Protein AF-A0A5D2GBZ9-F1 (afdb_monomer_lite)

Foldseek 3Di:
DVVVVVVVVVVVVVCVVVVVVVVVVVVVVVVVVVPPPPDDPDPDPQQDPDDPCVLCVCVVVVVPDPPCPVPPVVVVVVVVVVVVVSVVSVVVSVVVNVVSVVVCVVVVVVVVVVVVVVVVVVVVVVVVVVVVVVVVVVVVVVVVVVVVVVVVVVVVVVVVPDPDD

InterPro domains:
  IPR010471 Protein of unknown function DUF1068 [PF06364] (2-163)

Structure (mmCIF, N/CA/C/O backbone):
data_AF-A0A5D2GBZ9-F1
#
_entry.id   AF-A0A5D2GBZ9-F1
#
loop_
_atom_site.group_PDB
_atom_site.id
_atom_site.type_symbol
_atom_site.label_atom_id
_atom_site.label_alt_id
_atom_site.label_comp_id
_atom_site.label_asym_id
_atom_site.label_entity_id
_atom_site.label_seq_id
_atom_site.pdbx_PDB_ins_code
_atom_site.Cartn_x
_atom_site.Cartn_y
_atom_site.Cartn_z
_atom_site.occupancy
_atom_site.B_iso_or_equiv
_atom_site.auth_seq_id
_atom_site.auth_comp_id
_atom_site.auth_asym_id
_atom_site.auth_atom_id
_atom_site.pdbx_PDB_model_num
ATOM 1 N N . MET A 1 1 ? -11.913 -50.329 36.953 1.00 57.75 1 MET A N 1
ATOM 2 C CA . MET A 1 1 ? -12.776 -50.054 35.784 1.00 57.75 1 MET A CA 1
ATOM 3 C C . MET A 1 1 ? -13.116 -48.565 35.674 1.00 57.75 1 MET A C 1
ATOM 5 O O . MET A 1 1 ? -12.646 -47.945 34.736 1.00 57.75 1 MET A O 1
ATOM 9 N N . PHE A 1 2 ? -13.771 -47.942 36.664 1.00 56.19 2 PHE A N 1
ATOM 10 C CA . PHE A 1 2 ? -14.119 -46.504 36.628 1.00 56.19 2 PHE A CA 1
ATOM 11 C C . PHE A 1 2 ? -12.942 -45.536 36.406 1.00 56.19 2 PHE A C 1
ATOM 13 O O . PHE A 1 2 ? -13.054 -44.627 35.596 1.00 56.19 2 PHE A O 1
ATOM 20 N N . LYS A 1 3 ? -11.785 -45.750 37.052 1.00 60.53 3 LYS A N 1
ATOM 21 C CA . LYS A 1 3 ? -10.602 -44.881 36.869 1.00 60.53 3 LYS A CA 1
ATOM 22 C C . LYS A 1 3 ? -10.072 -44.837 35.426 1.00 60.53 3 LYS A C 1
ATOM 24 O O . LYS A 1 3 ? -9.540 -43.814 35.020 1.00 60.53 3 LYS A O 1
ATOM 29 N N . VAL A 1 4 ? -10.226 -45.929 34.675 1.00 65.88 4 VAL A N 1
ATOM 30 C CA . VAL A 1 4 ? -9.761 -46.031 33.281 1.00 65.88 4 VAL A CA 1
ATOM 31 C C . VAL A 1 4 ? -10.703 -45.234 32.378 1.00 65.88 4 VAL A C 1
ATOM 33 O O . VAL A 1 4 ? -10.260 -44.359 31.649 1.00 65.88 4 VAL A O 1
ATOM 36 N N . VAL A 1 5 ? -12.013 -45.404 32.576 1.00 70.94 5 VAL A N 1
ATOM 37 C CA . VAL A 1 5 ? -13.056 -44.684 31.827 1.00 70.94 5 VAL A CA 1
ATOM 38 C C . VAL A 1 5 ? -12.964 -43.163 32.015 1.00 70.94 5 VAL A C 1
ATOM 40 O O . VAL A 1 5 ? -13.092 -42.417 31.049 1.00 70.94 5 VAL A O 1
ATOM 43 N N . PHE A 1 6 ? -12.687 -42.678 33.231 1.00 68.75 6 PHE A N 1
ATOM 44 C CA . PHE A 1 6 ? -12.492 -41.238 33.461 1.00 68.75 6 PHE A CA 1
ATOM 45 C C . PHE A 1 6 ? -11.228 -40.689 32.784 1.00 68.75 6 PHE A C 1
ATOM 47 O O . PHE A 1 6 ? -11.233 -39.549 32.322 1.00 68.75 6 PHE A O 1
ATOM 54 N N . SER A 1 7 ? -10.166 -41.495 32.696 1.00 69.44 7 SER A N 1
ATOM 55 C CA . SER A 1 7 ? -8.930 -41.120 32.002 1.00 69.44 7 SER A CA 1
ATOM 56 C C . SER A 1 7 ? -9.147 -41.004 30.491 1.00 69.44 7 SER A C 1
ATOM 58 O O . SER A 1 7 ? -8.668 -40.055 29.872 1.00 69.44 7 SER A O 1
ATOM 60 N N . ASP A 1 8 ? -9.912 -41.925 29.907 1.00 70.75 8 ASP A N 1
ATOM 61 C CA . ASP A 1 8 ? -10.199 -41.927 28.470 1.00 70.75 8 ASP A CA 1
ATOM 62 C C . ASP A 1 8 ? -11.067 -40.724 28.065 1.00 70.75 8 ASP A C 1
ATOM 64 O O . ASP A 1 8 ? -10.790 -40.049 27.072 1.00 70.75 8 ASP A O 1
ATOM 68 N N . ILE A 1 9 ? -12.069 -40.373 28.881 1.00 73.00 9 ILE A N 1
ATOM 69 C CA . ILE A 1 9 ? -12.928 -39.200 28.639 1.00 73.00 9 ILE A CA 1
ATOM 70 C C . ILE A 1 9 ? -12.131 -37.889 28.769 1.00 73.00 9 ILE A C 1
ATOM 72 O O . ILE A 1 9 ? -12.328 -36.957 27.981 1.00 73.00 9 ILE A O 1
ATOM 76 N N . ALA A 1 10 ? -11.201 -37.808 29.725 1.00 73.88 10 ALA A N 1
ATOM 77 C CA . ALA A 1 10 ? -10.328 -36.646 29.896 1.00 73.88 10 ALA A CA 1
ATOM 78 C C . ALA A 1 10 ? -9.389 -36.446 28.692 1.00 73.88 10 ALA A C 1
ATOM 80 O O . ALA A 1 10 ? -9.180 -35.318 28.244 1.00 73.88 10 ALA A O 1
ATOM 81 N N . LEU A 1 11 ? -8.871 -37.535 28.118 1.00 71.88 11 LEU A N 1
ATOM 82 C CA . LEU A 1 11 ? -7.989 -37.476 26.954 1.00 71.88 11 LEU A CA 1
ATOM 83 C C . LEU A 1 11 ? -8.738 -37.024 25.689 1.00 71.88 11 LEU A C 1
ATOM 85 O O . LEU A 1 11 ? -8.255 -36.167 24.947 1.00 71.88 11 LEU A O 1
ATOM 89 N N . VAL A 1 12 ? -9.945 -37.552 25.464 1.00 76.31 12 VAL A N 1
ATOM 90 C CA . VAL A 1 12 ? -10.773 -37.199 24.299 1.00 76.31 12 VAL A CA 1
ATOM 91 C C . VAL A 1 12 ? -11.275 -35.753 24.377 1.00 76.31 12 VAL A C 1
ATOM 93 O O . VAL A 1 12 ? -11.252 -35.038 23.374 1.00 76.31 12 VAL A O 1
ATOM 96 N N . SER A 1 13 ? -11.672 -35.279 25.561 1.00 70.25 13 SER A N 1
ATOM 97 C CA . SER A 1 13 ? -12.112 -33.887 25.745 1.00 70.25 13 SER A CA 1
ATOM 98 C C . SER A 1 13 ? -10.967 -32.882 25.585 1.00 70.25 13 SER A C 1
ATOM 100 O O . SER A 1 13 ? -11.151 -31.850 24.937 1.00 70.25 13 SER A O 1
ATOM 102 N N . ALA A 1 14 ? -9.763 -33.202 26.069 1.00 71.19 14 ALA A N 1
ATOM 103 C CA . ALA A 1 14 ? -8.581 -32.368 25.858 1.00 71.19 14 ALA A CA 1
ATOM 104 C C . ALA A 1 14 ? -8.232 -32.220 24.364 1.00 71.19 14 ALA A C 1
ATOM 106 O O . ALA A 1 14 ? -7.916 -31.121 23.904 1.00 71.19 14 ALA A O 1
ATOM 107 N N . LEU A 1 15 ? -8.354 -33.298 23.582 1.00 66.38 15 LEU A N 1
ATOM 108 C CA . LEU A 1 15 ? -8.139 -33.263 22.133 1.00 66.38 15 LEU A CA 1
ATOM 109 C C . LEU A 1 15 ? -9.258 -32.514 21.388 1.00 66.38 15 LEU A C 1
ATOM 111 O O . LEU A 1 15 ? -8.970 -31.786 20.439 1.00 66.38 15 LEU A O 1
ATOM 115 N N . GLY A 1 16 ? -10.511 -32.622 21.840 1.00 71.81 16 GLY A N 1
ATOM 116 C CA . GLY A 1 16 ? -11.652 -31.907 21.255 1.00 71.81 16 GLY A CA 1
ATOM 117 C C . GLY A 1 16 ? -11.623 -30.390 21.478 1.00 71.81 16 GLY A C 1
ATOM 118 O O . GLY A 1 16 ? -12.001 -29.635 20.584 1.00 71.81 16 GLY A O 1
ATOM 119 N N . VAL A 1 17 ? -11.132 -29.929 22.634 1.00 73.81 17 VAL A N 1
ATOM 120 C CA . VAL A 1 17 ? -11.063 -28.494 22.976 1.00 73.81 17 VAL A CA 1
ATOM 121 C C . VAL A 1 17 ? -9.800 -27.833 22.414 1.00 73.81 17 VAL A C 1
ATOM 123 O O . VAL A 1 17 ? -9.864 -26.722 21.886 1.00 73.81 17 VAL A O 1
ATOM 126 N N . CYS A 1 18 ? -8.649 -28.514 22.460 1.00 65.88 18 CYS A N 1
ATOM 127 C CA . CYS A 1 18 ? -7.393 -27.966 21.937 1.00 65.88 18 CYS A CA 1
ATOM 128 C C . CYS A 1 18 ? -7.233 -28.150 20.421 1.00 65.88 18 CYS A C 1
ATOM 130 O O . CYS A 1 18 ? -6.515 -27.372 19.789 1.00 65.88 18 CYS A O 1
ATOM 132 N N . GLY A 1 19 ? -7.901 -29.139 19.820 1.00 69.44 19 GLY A N 1
ATOM 133 C CA . GLY A 1 19 ? -7.797 -29.463 18.395 1.00 69.44 19 GLY A CA 1
ATOM 134 C C . GLY A 1 19 ? -8.077 -28.275 17.466 1.00 69.44 19 GLY A C 1
ATOM 135 O O . GLY A 1 19 ? -7.212 -27.944 16.654 1.00 69.44 19 GLY A O 1
ATOM 136 N N . PRO A 1 20 ? -9.215 -27.566 17.595 1.00 70.81 20 PRO A N 1
ATOM 137 C CA . PRO A 1 20 ? -9.539 -26.432 16.728 1.00 70.81 20 PRO A CA 1
ATOM 138 C C . PRO A 1 20 ? -8.556 -25.258 16.857 1.00 70.81 20 PRO A C 1
ATOM 140 O O . PRO A 1 20 ? -8.186 -24.654 15.849 1.00 70.81 20 PRO A O 1
ATOM 143 N N . ALA A 1 21 ? -8.088 -24.957 18.074 1.00 67.56 21 ALA A N 1
ATOM 144 C CA . ALA A 1 21 ? -7.141 -23.871 18.335 1.00 67.56 21 ALA A CA 1
ATOM 145 C C . ALA A 1 21 ? -5.730 -24.189 17.807 1.00 67.56 21 ALA A C 1
ATOM 147 O O . ALA A 1 21 ? -5.071 -23.327 17.216 1.00 67.56 21 ALA A O 1
ATOM 148 N N . LEU A 1 22 ? -5.280 -25.436 17.974 1.00 66.75 22 LEU A N 1
ATOM 149 C CA . LEU A 1 22 ? -4.002 -25.913 17.447 1.00 66.75 22 LEU A CA 1
ATOM 150 C C . LEU A 1 22 ? -4.033 -2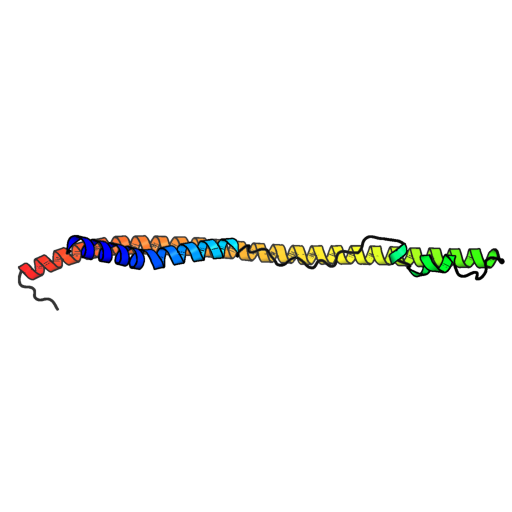6.033 15.921 1.00 66.75 22 LEU A C 1
ATOM 152 O O . LEU A 1 22 ? -3.084 -25.604 15.270 1.00 66.75 22 LEU A O 1
ATOM 156 N N . TYR A 1 23 ? -5.137 -26.516 15.342 1.00 73.06 23 TYR A N 1
ATOM 157 C CA . TYR A 1 23 ? -5.345 -26.568 13.893 1.00 73.06 23 TYR A CA 1
ATOM 158 C C . TYR A 1 23 ? -5.321 -25.169 13.271 1.00 73.06 23 TYR A C 1
ATOM 160 O O . TYR A 1 23 ? -4.647 -24.954 12.264 1.00 73.06 23 TYR A O 1
ATOM 168 N N . TRP A 1 24 ? -5.986 -24.187 13.890 1.00 66.56 24 TRP A N 1
ATOM 169 C CA . TRP A 1 24 ? -5.939 -22.802 13.420 1.00 66.56 24 TRP A CA 1
ATOM 170 C C . TRP A 1 24 ? -4.538 -22.199 13.513 1.00 66.56 24 TRP A C 1
ATOM 172 O O . TRP A 1 24 ? -4.106 -21.544 12.565 1.00 66.56 24 TRP A O 1
ATOM 182 N N . ARG A 1 25 ? -3.802 -22.446 14.606 1.00 66.50 25 ARG A N 1
ATOM 183 C CA . ARG A 1 25 ? -2.404 -22.006 14.734 1.00 66.50 25 ARG A CA 1
ATOM 184 C C . ARG A 1 25 ? -1.507 -22.641 13.674 1.00 66.50 25 ARG A C 1
ATOM 186 O O . ARG A 1 25 ? -0.815 -21.906 12.981 1.00 66.50 25 ARG A O 1
ATOM 193 N N . PHE A 1 26 ? -1.577 -23.957 13.480 1.00 67.69 26 PHE A N 1
ATOM 194 C CA . PHE A 1 26 ? -0.790 -24.657 12.460 1.00 67.69 26 PHE A CA 1
ATOM 195 C C . PHE A 1 26 ? -1.139 -24.210 11.038 1.00 67.69 26 PHE A C 1
ATOM 197 O O . PHE A 1 26 ? -0.245 -23.952 10.238 1.00 67.69 26 PHE A O 1
ATOM 204 N N . LYS A 1 27 ? -2.428 -24.030 10.728 1.00 68.31 27 LYS A N 1
ATOM 205 C CA . LYS A 1 27 ? -2.882 -23.507 9.433 1.00 68.31 27 LYS A CA 1
ATOM 206 C C . LYS A 1 27 ? -2.392 -22.079 9.190 1.00 68.31 27 LYS A C 1
ATOM 208 O O . LYS A 1 27 ? -2.097 -21.735 8.049 1.00 68.31 27 LYS A O 1
ATOM 213 N N . ARG A 1 28 ? -2.277 -21.253 10.237 1.00 57.66 28 ARG A N 1
ATOM 214 C CA . ARG A 1 28 ? -1.700 -19.905 10.140 1.00 57.66 28 ARG A CA 1
ATOM 215 C C . ARG A 1 28 ? -0.198 -19.970 9.876 1.00 57.66 28 ARG A C 1
ATOM 217 O O . ARG A 1 28 ? 0.255 -19.305 8.958 1.00 57.66 28 ARG A O 1
ATOM 224 N N . THR A 1 29 ? 0.547 -20.804 10.602 1.00 59.41 29 THR A N 1
ATOM 225 C CA . THR A 1 29 ? 1.999 -20.973 10.410 1.00 59.41 29 THR A CA 1
ATOM 226 C C . THR A 1 29 ? 2.340 -21.528 9.024 1.00 59.41 29 THR A C 1
ATOM 228 O O . THR A 1 29 ? 3.273 -21.046 8.392 1.00 59.41 29 THR A O 1
ATOM 231 N N . LEU A 1 30 ? 1.545 -22.471 8.504 1.00 58.84 30 LEU A N 1
ATOM 232 C CA . LEU A 1 30 ? 1.706 -22.997 7.143 1.00 58.84 30 LEU A CA 1
ATOM 233 C C . LEU A 1 30 ? 1.326 -21.964 6.071 1.00 58.84 30 LEU A C 1
ATOM 235 O O . LEU A 1 30 ? 2.046 -21.814 5.092 1.00 58.84 30 LEU A O 1
ATOM 239 N N . ARG A 1 31 ? 0.263 -21.172 6.280 1.00 51.03 31 ARG A N 1
ATOM 240 C CA . ARG A 1 31 ? -0.057 -20.043 5.386 1.00 51.03 31 ARG A CA 1
ATOM 241 C C . ARG A 1 31 ? 1.007 -18.946 5.410 1.00 51.03 31 ARG A C 1
ATOM 243 O O . ARG A 1 31 ? 1.196 -18.317 4.383 1.00 51.03 31 ARG A O 1
ATOM 250 N N . PHE A 1 32 ? 1.704 -18.738 6.529 1.00 46.88 32 PHE A N 1
ATOM 251 C CA . PHE A 1 32 ? 2.822 -17.790 6.629 1.00 46.88 32 PHE A CA 1
ATOM 252 C C . PHE A 1 32 ? 4.099 -18.276 5.927 1.00 46.88 32 PHE A C 1
ATOM 254 O O . PHE A 1 32 ? 4.896 -17.445 5.501 1.00 46.88 32 PHE A O 1
ATOM 261 N N . ALA A 1 33 ? 4.294 -19.593 5.784 1.00 51.47 33 ALA A N 1
ATOM 262 C CA . ALA A 1 33 ? 5.391 -20.147 4.991 1.00 51.47 33 ALA A CA 1
ATOM 263 C C . ALA A 1 33 ? 5.161 -19.962 3.477 1.00 51.47 33 ALA A C 1
ATOM 265 O O . ALA A 1 33 ? 6.120 -19.701 2.752 1.00 51.47 33 ALA A O 1
ATOM 266 N N . ASP A 1 34 ? 3.900 -20.018 3.027 1.00 47.22 34 ASP A N 1
ATOM 267 C CA . ASP A 1 34 ? 3.513 -19.809 1.621 1.00 47.22 34 ASP A CA 1
ATOM 268 C C . ASP A 1 34 ? 3.187 -18.350 1.266 1.00 47.22 34 ASP A C 1
ATOM 270 O O . ASP A 1 34 ? 3.300 -17.955 0.108 1.00 47.22 34 ASP A O 1
ATOM 274 N N . SER A 1 35 ? 2.835 -17.499 2.232 1.00 50.19 35 SER A N 1
ATOM 275 C CA . SER A 1 35 ? 2.620 -16.070 1.994 1.00 50.19 35 SER A CA 1
ATOM 276 C C . SER A 1 35 ? 3.931 -15.292 2.087 1.00 50.19 35 SER A C 1
ATOM 278 O O . SER A 1 35 ? 4.043 -14.304 2.818 1.00 50.19 35 SER A O 1
ATOM 280 N N . LYS A 1 36 ? 4.928 -15.684 1.291 1.00 48.88 36 LYS A N 1
ATOM 281 C CA . LYS A 1 36 ? 5.769 -14.644 0.711 1.00 48.88 36 LYS A CA 1
ATOM 282 C C . LYS A 1 36 ? 4.830 -13.865 -0.200 1.00 48.88 36 LYS A C 1
ATOM 284 O O . LYS A 1 36 ? 4.488 -14.342 -1.276 1.00 48.88 36 LYS A O 1
ATOM 289 N N . PHE A 1 37 ? 4.420 -12.665 0.208 1.00 52.75 37 PHE A N 1
ATOM 290 C CA . PHE A 1 37 ? 3.979 -11.621 -0.724 1.00 52.75 37 PHE A CA 1
ATOM 291 C C . PHE A 1 37 ? 5.173 -11.211 -1.609 1.00 52.75 37 PHE A C 1
ATOM 293 O O . PHE A 1 37 ? 5.557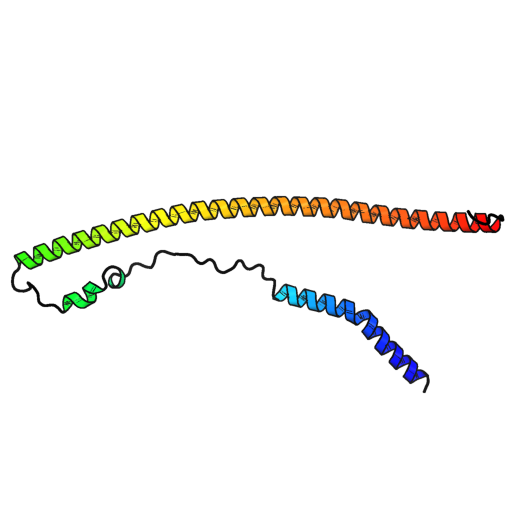 -10.049 -1.683 1.00 52.75 37 PHE A O 1
ATOM 300 N N . SER A 1 38 ? 5.841 -12.191 -2.218 1.00 57.38 38 SER A N 1
ATOM 301 C CA . SER A 1 38 ? 6.805 -11.963 -3.265 1.00 57.38 38 SER A CA 1
ATOM 302 C C . SER A 1 38 ? 5.981 -11.496 -4.440 1.00 57.38 38 SER A C 1
ATOM 304 O O . SER A 1 38 ? 5.114 -12.221 -4.931 1.00 57.38 38 SER A O 1
ATOM 306 N N . CYS A 1 39 ? 6.242 -10.265 -4.862 1.00 60.59 39 CYS A N 1
ATOM 307 C CA . CYS A 1 39 ? 5.805 -9.806 -6.162 1.00 60.59 39 CYS A CA 1
ATOM 308 C C . CYS A 1 39 ? 6.162 -10.888 -7.196 1.00 60.59 39 CYS A C 1
ATOM 310 O O . CYS A 1 39 ? 7.244 -11.485 -7.087 1.00 60.59 39 CYS A O 1
ATOM 312 N N . PRO A 1 40 ? 5.271 -11.175 -8.163 1.00 72.25 40 PRO A N 1
ATOM 313 C CA . PRO A 1 40 ? 5.620 -12.058 -9.265 1.00 72.25 40 PRO A CA 1
ATOM 314 C C . PRO A 1 40 ? 6.941 -11.581 -9.888 1.00 72.25 40 PRO A C 1
ATOM 316 O O . PRO A 1 40 ? 7.210 -10.373 -9.870 1.00 72.25 40 PRO A O 1
ATOM 319 N N . PRO A 1 41 ? 7.784 -12.502 -10.390 1.00 66.56 41 PRO A N 1
ATOM 320 C CA . PRO A 1 41 ? 9.037 -12.126 -11.025 1.00 66.56 41 PRO A CA 1
ATOM 321 C C . PRO A 1 41 ? 8.742 -11.077 -12.093 1.00 66.56 41 PRO A C 1
ATOM 323 O O . PRO A 1 41 ? 7.868 -11.269 -12.940 1.00 66.56 41 PRO A O 1
ATOM 326 N N . CYS A 1 42 ? 9.422 -9.938 -12.002 1.00 69.06 42 CYS A N 1
ATOM 327 C CA . CYS A 1 42 ? 9.301 -8.893 -12.996 1.00 69.06 42 CYS A CA 1
ATOM 328 C C . CYS A 1 42 ? 9.814 -9.448 -14.329 1.00 69.06 42 CYS A C 1
ATOM 330 O O . CYS A 1 42 ? 10.984 -9.803 -14.465 1.00 69.06 42 CYS A O 1
ATOM 332 N N . ILE A 1 43 ? 8.910 -9.562 -15.302 1.00 69.00 43 ILE A N 1
ATOM 333 C CA . ILE A 1 43 ? 9.276 -9.795 -16.695 1.00 69.00 43 ILE A CA 1
ATOM 334 C C . ILE A 1 43 ? 9.812 -8.454 -17.184 1.00 69.00 43 ILE A C 1
ATOM 336 O O . ILE A 1 43 ? 9.047 -7.548 -17.504 1.00 69.00 43 ILE A O 1
ATOM 340 N N . CYS A 1 44 ? 11.128 -8.296 -17.106 1.00 67.50 44 CYS A N 1
ATOM 341 C CA . CYS A 1 44 ? 11.815 -7.126 -17.623 1.00 67.50 44 CYS A CA 1
ATOM 342 C C . CYS A 1 44 ? 12.263 -7.435 -19.050 1.00 67.50 44 CYS A C 1
ATOM 344 O O . CYS A 1 44 ? 13.053 -8.360 -19.252 1.00 67.50 44 CYS A O 1
ATOM 346 N N . ASP A 1 45 ? 11.818 -6.634 -20.015 1.00 64.56 45 ASP A N 1
ATOM 347 C CA . ASP A 1 45 ? 12.377 -6.627 -21.367 1.00 64.56 45 ASP A CA 1
ATOM 348 C C . ASP A 1 45 ? 13.731 -5.906 -21.350 1.00 64.56 45 ASP A C 1
ATOM 350 O O . ASP A 1 45 ? 13.904 -4.813 -21.875 1.00 64.56 45 ASP A O 1
ATOM 354 N N . CYS A 1 46 ? 14.716 -6.501 -20.677 1.00 64.94 46 CYS A N 1
ATOM 35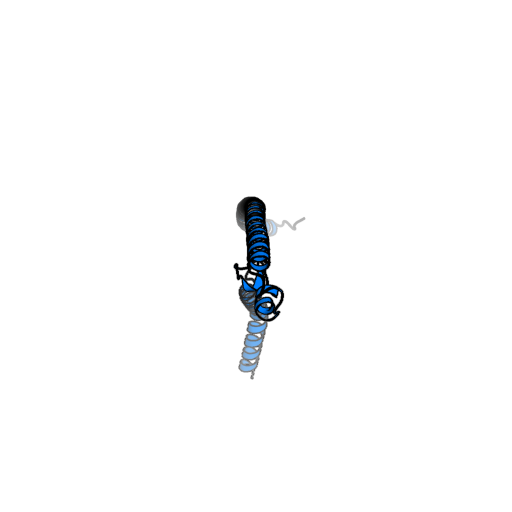5 C CA . CYS A 1 46 ? 16.056 -5.935 -20.639 1.00 64.94 46 CYS A CA 1
ATOM 356 C C . CYS A 1 46 ? 16.675 -5.969 -22.048 1.00 64.94 46 CYS A C 1
ATOM 358 O O . CYS A 1 46 ? 16.601 -7.010 -22.714 1.00 64.94 46 CYS A O 1
ATOM 360 N N . PRO A 1 47 ? 17.351 -4.891 -22.489 1.00 63.59 47 PRO A N 1
ATOM 361 C CA . PRO A 1 47 ? 18.066 -4.904 -23.758 1.00 63.59 47 PRO A CA 1
ATOM 362 C C . PRO A 1 47 ? 19.100 -6.039 -23.757 1.00 63.59 47 PRO A C 1
ATOM 364 O O . PRO A 1 47 ? 19.855 -6.223 -22.797 1.00 63.59 47 PRO A O 1
ATOM 367 N N . GLN A 1 48 ? 19.095 -6.852 -24.817 1.00 64.69 48 GLN A N 1
ATOM 368 C CA . GLN A 1 48 ? 20.000 -7.995 -24.940 1.00 64.69 48 GLN A CA 1
ATOM 369 C C . GLN A 1 48 ? 21.466 -7.540 -25.006 1.00 64.69 48 GLN A C 1
ATOM 371 O O . GLN A 1 48 ? 21.762 -6.530 -25.642 1.00 64.69 48 GLN A O 1
ATOM 376 N N . PRO A 1 49 ? 22.407 -8.293 -24.402 1.00 59.72 49 PRO A N 1
ATOM 377 C CA . PRO A 1 49 ? 23.823 -7.955 -24.462 1.00 59.72 49 PRO A CA 1
ATOM 378 C C . PRO A 1 49 ? 24.329 -7.975 -25.912 1.00 59.72 49 PRO A C 1
ATOM 380 O O . PRO A 1 49 ? 24.076 -8.924 -26.663 1.00 59.72 49 PRO A O 1
ATOM 383 N N . LEU A 1 50 ? 25.059 -6.919 -26.280 1.00 58.22 50 LEU A N 1
ATOM 384 C CA . LEU A 1 50 ? 25.595 -6.685 -27.619 1.00 58.22 50 LEU A CA 1
ATOM 385 C C . LEU A 1 50 ? 26.574 -7.801 -27.998 1.00 58.22 50 LEU A C 1
ATOM 387 O O . LEU A 1 50 ? 27.693 -7.873 -27.492 1.00 58.22 50 LEU A O 1
ATOM 391 N N . SER A 1 51 ? 26.154 -8.678 -28.904 1.00 58.69 51 SER A N 1
ATOM 392 C CA . SER A 1 51 ? 27.047 -9.633 -29.557 1.00 58.69 51 SER A CA 1
ATOM 393 C C . SER A 1 51 ? 26.949 -9.441 -31.062 1.00 58.69 51 SER A C 1
ATOM 395 O O . SER A 1 51 ? 25.860 -9.444 -31.632 1.00 58.69 51 SER A O 1
ATOM 397 N N . LEU A 1 52 ? 28.103 -9.284 -31.709 1.00 57.53 52 LEU A N 1
ATOM 398 C CA . LEU A 1 52 ? 28.229 -9.078 -33.158 1.00 57.53 52 LEU A CA 1
ATOM 399 C C . LEU A 1 52 ? 27.522 -10.194 -33.956 1.00 57.53 52 LEU A C 1
ATOM 401 O O . LEU A 1 52 ? 26.876 -9.940 -34.966 1.00 57.53 52 LEU A O 1
ATOM 405 N N . VAL A 1 53 ? 27.547 -11.416 -33.412 1.00 59.50 53 VAL A N 1
ATOM 406 C CA . VAL A 1 53 ? 26.856 -12.611 -33.931 1.00 59.50 53 VAL A CA 1
ATOM 407 C C . VAL A 1 53 ? 25.329 -12.454 -33.960 1.00 59.50 53 VAL A C 1
ATOM 409 O O . VAL A 1 53 ? 24.667 -13.074 -34.785 1.00 59.50 53 VAL A O 1
ATOM 412 N N . LYS A 1 54 ? 24.752 -11.633 -33.077 1.00 61.03 54 LYS A N 1
ATOM 413 C CA . LYS A 1 54 ? 23.302 -11.416 -32.975 1.00 61.03 54 LYS A CA 1
ATOM 414 C C . LYS A 1 54 ? 22.832 -10.180 -33.732 1.00 61.03 54 LYS A C 1
ATOM 416 O O . LYS A 1 54 ? 21.739 -10.199 -34.282 1.00 61.03 54 LYS A O 1
ATOM 421 N N . ILE A 1 55 ? 23.677 -9.150 -33.779 1.00 63.28 55 ILE A N 1
ATOM 422 C CA . ILE A 1 55 ? 23.454 -7.925 -34.559 1.00 63.28 55 ILE A CA 1
ATOM 423 C C . ILE A 1 55 ? 23.444 -8.261 -36.054 1.00 63.28 55 ILE A C 1
ATOM 425 O O . ILE A 1 55 ? 22.629 -7.746 -36.810 1.00 63.28 55 ILE A O 1
ATOM 429 N N . ALA A 1 56 ? 24.310 -9.183 -36.480 1.00 62.38 56 ALA A N 1
ATOM 430 C CA . ALA A 1 56 ? 24.384 -9.589 -37.872 1.00 62.38 56 ALA A CA 1
ATOM 431 C C . ALA A 1 56 ? 24.781 -11.076 -38.011 1.00 62.38 56 ALA A C 1
ATOM 433 O O . ALA A 1 56 ? 25.923 -11.393 -38.349 1.00 62.38 56 ALA A O 1
ATOM 434 N N . PRO A 1 57 ? 23.830 -12.015 -37.817 1.00 62.00 57 PRO A N 1
ATOM 435 C CA . PRO A 1 57 ? 24.066 -13.461 -37.952 1.00 62.00 57 PRO A CA 1
ATOM 436 C C . PRO A 1 57 ? 24.572 -13.868 -39.342 1.00 62.00 57 PRO A C 1
ATOM 438 O O . PRO A 1 57 ? 25.288 -14.855 -39.500 1.00 62.00 57 PRO A O 1
ATOM 441 N N . TRP A 1 58 ? 24.214 -13.085 -40.360 1.00 55.62 58 TRP A N 1
ATOM 442 C CA . TRP A 1 58 ? 24.652 -13.260 -41.741 1.00 55.62 58 TRP A CA 1
ATOM 443 C C . TRP A 1 58 ? 26.166 -13.062 -41.927 1.00 55.62 58 TRP A C 1
ATOM 445 O O . TRP A 1 58 ? 26.736 -13.679 -42.818 1.00 55.62 58 TRP A O 1
ATOM 455 N N . LEU A 1 59 ? 26.848 -12.307 -41.054 1.00 56.44 59 LEU A N 1
ATOM 456 C CA . LEU A 1 59 ? 28.303 -12.102 -41.129 1.00 56.44 59 LEU A CA 1
ATOM 457 C C . LEU A 1 59 ? 29.117 -13.334 -40.779 1.00 56.44 59 LEU A C 1
ATOM 459 O O . LEU A 1 59 ? 30.186 -13.541 -41.346 1.00 56.44 59 LEU A O 1
ATOM 463 N N . ALA A 1 60 ? 28.601 -14.167 -39.874 1.00 56.69 60 ALA A N 1
ATOM 464 C CA . ALA A 1 60 ? 29.229 -15.445 -39.570 1.00 56.69 60 ALA A CA 1
ATOM 465 C C . ALA A 1 60 ? 29.239 -16.372 -40.802 1.00 56.69 60 ALA A C 1
ATOM 467 O O . ALA A 1 60 ? 30.091 -17.248 -40.891 1.00 56.69 60 ALA A O 1
ATOM 468 N N . ASN A 1 61 ? 28.327 -16.142 -41.758 1.00 53.06 61 ASN A N 1
ATOM 469 C CA . ASN A 1 61 ? 28.152 -16.946 -42.968 1.00 53.06 61 ASN A CA 1
ATOM 470 C C . ASN A 1 61 ? 28.698 -16.274 -44.247 1.00 53.06 61 ASN A C 1
ATOM 472 O O . ASN A 1 61 ? 28.972 -16.965 -45.221 1.00 53.06 61 ASN A O 1
ATOM 476 N N . LEU A 1 62 ? 28.878 -14.946 -44.275 1.00 55.06 62 LEU A N 1
ATOM 477 C CA . LEU A 1 62 ? 29.349 -14.223 -45.469 1.00 55.06 62 LEU A CA 1
ATOM 478 C C . LEU A 1 62 ? 30.853 -14.381 -45.722 1.00 55.06 62 LEU A C 1
ATOM 480 O O . LEU A 1 62 ? 31.307 -14.225 -46.852 1.00 55.06 62 LEU A O 1
ATOM 484 N N . SER A 1 63 ? 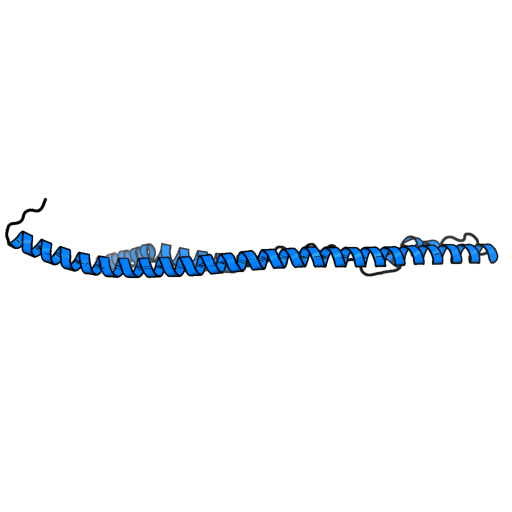31.618 -14.751 -44.688 1.00 54.88 63 SER A N 1
ATOM 485 C CA . SER A 1 63 ? 33.009 -15.200 -44.838 1.00 54.88 63 SER A CA 1
ATOM 486 C C . SER A 1 63 ? 33.153 -16.372 -45.827 1.00 54.88 63 SER A C 1
ATOM 488 O O . SER A 1 63 ? 34.263 -16.616 -46.296 1.00 54.88 63 SER A O 1
ATOM 490 N N . ASP A 1 64 ? 32.063 -17.092 -46.120 1.00 50.94 64 ASP A N 1
ATOM 491 C CA . ASP A 1 64 ? 32.040 -18.314 -46.930 1.00 50.94 64 ASP A CA 1
ATOM 492 C C . ASP A 1 64 ? 31.533 -18.105 -48.376 1.00 50.94 64 ASP A C 1
ATOM 494 O O . ASP A 1 64 ? 31.665 -18.999 -49.210 1.00 50.94 64 ASP A O 1
ATOM 498 N N . THR A 1 65 ? 30.976 -16.935 -48.727 1.00 57.53 65 THR A N 1
ATOM 499 C CA . THR A 1 65 ? 30.491 -16.666 -50.097 1.00 57.53 65 THR A CA 1
ATOM 500 C C . THR A 1 65 ? 31.450 -15.759 -50.871 1.00 57.53 65 THR A C 1
ATOM 502 O O . THR A 1 65 ? 31.516 -14.554 -50.640 1.00 57.53 65 THR A O 1
ATOM 505 N N . ASP A 1 66 ? 32.178 -16.361 -51.813 1.00 54.53 66 ASP A N 1
ATOM 506 C CA . ASP A 1 66 ? 33.252 -15.794 -52.645 1.00 54.53 66 ASP A CA 1
ATOM 507 C C . ASP A 1 66 ? 32.745 -14.842 -53.755 1.00 54.53 66 ASP A C 1
ATOM 509 O O . ASP A 1 66 ? 32.922 -15.086 -54.947 1.00 54.53 66 ASP A O 1
ATOM 513 N N . CYS A 1 67 ? 32.058 -13.755 -53.388 1.00 64.38 67 CYS A N 1
ATOM 514 C CA . CYS A 1 67 ? 31.613 -12.737 -54.344 1.00 64.38 67 CYS A CA 1
ATOM 515 C C . CYS A 1 67 ? 32.525 -11.500 -54.277 1.00 64.38 67 CYS A C 1
ATOM 517 O O . CYS A 1 67 ? 32.644 -10.870 -53.231 1.00 64.38 67 CYS A O 1
ATOM 519 N N . GLY A 1 68 ? 33.179 -11.143 -55.389 1.00 63.12 68 GLY A N 1
ATOM 520 C CA . GLY A 1 68 ? 33.917 -9.874 -55.528 1.00 63.12 68 GLY A CA 1
ATOM 521 C C . GLY A 1 68 ? 35.345 -9.836 -54.965 1.00 63.12 68 GLY A C 1
ATOM 522 O O . GLY A 1 68 ? 35.983 -8.792 -55.011 1.00 63.12 68 GLY A O 1
ATOM 523 N N . ARG A 1 69 ? 35.903 -10.958 -54.486 1.00 64.81 69 ARG A N 1
ATOM 524 C CA . ARG A 1 69 ? 37.254 -11.008 -53.884 1.00 64.81 69 ARG A CA 1
ATOM 525 C C . ARG A 1 69 ? 38.391 -10.589 -54.827 1.00 64.81 69 ARG A C 1
ATOM 527 O O . ARG A 1 69 ? 39.432 -10.133 -54.357 1.00 64.81 69 ARG A O 1
ATOM 534 N N . ASN A 1 70 ? 38.191 -10.761 -56.133 1.00 68.38 70 ASN A N 1
ATOM 535 C CA . ASN A 1 70 ? 39.198 -10.498 -57.163 1.00 68.38 70 ASN A CA 1
ATOM 536 C C . ASN A 1 70 ? 39.199 -9.045 -57.670 1.00 68.38 70 ASN A C 1
ATOM 538 O O . ASN A 1 70 ? 40.104 -8.685 -58.418 1.00 68.38 70 ASN A O 1
ATOM 542 N N . ASP A 1 71 ? 38.219 -8.227 -57.269 1.00 76.56 71 ASP A N 1
ATOM 543 C CA . ASP A 1 71 ? 38.126 -6.811 -57.628 1.00 76.56 71 ASP A CA 1
ATOM 544 C C . ASP A 1 71 ? 38.328 -5.948 -56.363 1.00 76.56 71 ASP A C 1
ATOM 546 O O . ASP A 1 71 ? 37.472 -5.941 -55.469 1.00 76.56 71 ASP A O 1
ATOM 550 N N . PRO A 1 72 ? 39.484 -5.273 -56.226 1.00 77.75 72 PRO A N 1
ATOM 551 C CA . PRO A 1 72 ? 39.814 -4.514 -55.025 1.00 77.75 72 PRO A CA 1
ATOM 552 C C . PRO A 1 72 ? 38.895 -3.304 -54.805 1.00 77.75 72 PRO A C 1
ATOM 554 O O . PRO A 1 72 ? 38.638 -2.967 -53.648 1.00 77.75 72 PRO A O 1
ATOM 557 N N . ASP A 1 73 ? 38.367 -2.699 -55.873 1.00 78.50 73 ASP A N 1
ATOM 558 C CA . ASP A 1 73 ? 37.515 -1.510 -55.786 1.00 78.50 73 ASP A CA 1
ATOM 559 C C . ASP A 1 73 ? 36.114 -1.899 -55.290 1.00 78.50 73 ASP A C 1
ATOM 561 O O . ASP A 1 73 ? 35.590 -1.306 -54.343 1.00 78.50 73 ASP A O 1
ATOM 565 N N . LEU A 1 74 ? 35.551 -2.988 -55.832 1.00 75.31 74 LEU A N 1
ATOM 566 C CA . LEU A 1 74 ? 34.260 -3.529 -55.392 1.00 75.31 74 LEU A CA 1
ATOM 567 C C . LEU A 1 74 ? 34.292 -3.976 -53.921 1.00 75.31 74 LEU A C 1
ATOM 569 O O . LEU A 1 74 ? 33.352 -3.728 -53.162 1.00 75.31 74 LEU A O 1
ATOM 573 N N . LYS A 1 75 ? 35.390 -4.609 -53.493 1.00 75.25 75 LYS A N 1
ATOM 574 C CA . LYS A 1 75 ? 35.582 -5.028 -52.099 1.00 75.25 75 LYS A CA 1
ATOM 575 C C . LYS A 1 75 ? 35.582 -3.831 -51.142 1.00 75.25 75 LYS A C 1
ATOM 577 O O . LYS A 1 75 ? 34.965 -3.903 -50.079 1.00 75.25 75 LYS A O 1
ATOM 582 N N . GLN A 1 76 ? 36.258 -2.745 -51.514 1.00 77.94 76 GLN A N 1
ATOM 583 C CA . GLN A 1 76 ? 36.350 -1.543 -50.688 1.00 77.94 76 GLN A CA 1
ATOM 584 C C . GLN A 1 76 ? 34.997 -0.824 -50.564 1.00 77.94 76 GLN A C 1
ATOM 586 O O . GLN A 1 76 ? 34.642 -0.363 -49.476 1.00 77.94 76 GLN A O 1
ATOM 591 N N . GLU A 1 77 ? 34.221 -0.744 -51.648 1.00 76.81 77 GLU A N 1
ATOM 592 C CA . GLU A 1 77 ? 32.880 -0.148 -51.615 1.00 76.81 77 GLU A CA 1
ATOM 593 C C . GLU A 1 77 ? 31.904 -0.959 -50.754 1.00 76.81 77 GLU A C 1
ATOM 595 O O . GLU A 1 77 ? 31.178 -0.377 -49.941 1.00 76.81 77 GLU A O 1
ATOM 600 N N . MET A 1 78 ? 31.934 -2.292 -50.860 1.00 74.38 78 MET A N 1
ATOM 601 C CA . MET A 1 78 ? 31.107 -3.172 -50.028 1.00 74.38 78 MET A CA 1
ATOM 602 C C . MET A 1 78 ? 31.461 -3.065 -48.541 1.00 74.38 78 MET A C 1
ATOM 604 O O . MET A 1 78 ? 30.563 -2.977 -47.705 1.00 74.38 78 MET A O 1
ATOM 608 N N . GLU A 1 79 ? 32.751 -3.024 -48.196 1.00 77.44 79 GLU A N 1
ATOM 609 C CA . GLU A 1 79 ? 33.203 -2.842 -46.810 1.00 77.44 79 GLU A CA 1
ATOM 610 C C . GLU A 1 79 ? 32.743 -1.492 -46.242 1.00 77.44 79 GLU A C 1
ATOM 612 O O . GLU A 1 79 ? 32.286 -1.415 -45.100 1.00 77.44 79 GLU A O 1
ATOM 617 N N . LYS A 1 80 ? 32.775 -0.430 -47.055 1.00 81.31 80 LYS A N 1
ATOM 618 C CA . LYS A 1 80 ? 32.302 0.898 -46.653 1.00 81.31 80 LYS A CA 1
ATOM 619 C C . LYS A 1 80 ? 30.795 0.925 -46.386 1.00 81.31 80 LYS A C 1
ATOM 621 O O . LYS A 1 80 ? 30.387 1.420 -45.338 1.00 81.31 80 LYS A O 1
ATOM 626 N N . GLN A 1 81 ? 29.979 0.402 -47.305 1.00 76.44 81 GLN A N 1
ATOM 627 C CA . GLN A 1 81 ? 28.520 0.316 -47.121 1.00 76.44 81 GLN A CA 1
ATOM 628 C C . GLN A 1 81 ? 28.154 -0.536 -45.902 1.00 76.44 81 GLN A C 1
ATOM 630 O O . GLN A 1 81 ? 27.206 -0.242 -45.179 1.00 76.44 81 GLN A O 1
ATOM 635 N N . PHE A 1 82 ? 28.937 -1.578 -45.650 1.00 77.50 82 PHE A N 1
ATOM 636 C CA . PHE A 1 82 ? 28.752 -2.457 -44.512 1.00 77.50 82 PHE A CA 1
ATOM 637 C C . PHE A 1 82 ? 29.054 -1.771 -43.168 1.00 77.50 82 PHE A C 1
ATOM 639 O O . PHE A 1 82 ? 28.263 -1.879 -42.229 1.00 77.50 82 PHE A O 1
ATOM 646 N N . ILE A 1 83 ? 30.168 -1.036 -43.077 1.00 84.00 83 ILE A N 1
ATOM 647 C CA . ILE A 1 83 ? 30.508 -0.247 -41.882 1.00 84.00 83 ILE A CA 1
ATOM 648 C C . ILE A 1 83 ? 29.435 0.817 -41.615 1.00 84.00 83 ILE A C 1
ATOM 650 O O . ILE A 1 83 ? 29.085 1.047 -40.456 1.00 84.00 83 ILE A O 1
ATOM 654 N N . ASP A 1 84 ? 28.892 1.435 -42.664 1.00 86.94 84 ASP A N 1
ATOM 655 C CA . ASP A 1 84 ? 27.815 2.422 -42.548 1.00 86.94 84 ASP A CA 1
ATOM 656 C C . ASP A 1 84 ? 26.544 1.797 -41.947 1.00 86.94 84 ASP A C 1
ATOM 658 O O . ASP A 1 84 ? 26.051 2.265 -40.921 1.00 86.94 84 ASP A O 1
ATOM 662 N N . LEU A 1 85 ? 26.103 0.647 -42.473 1.00 83.56 85 LEU A N 1
ATOM 663 C CA . LEU A 1 85 ? 24.935 -0.080 -41.961 1.00 83.56 85 LEU A CA 1
ATOM 664 C C . LEU A 1 85 ? 25.111 -0.537 -40.501 1.00 83.56 85 LEU A C 1
ATOM 666 O O . LEU A 1 85 ? 24.195 -0.402 -39.690 1.00 83.56 85 LEU A O 1
ATOM 670 N N . LEU A 1 86 ? 26.291 -1.053 -40.132 1.00 83.00 86 LEU A N 1
ATOM 671 C CA . LEU A 1 86 ? 26.589 -1.399 -38.735 1.00 83.00 86 LEU A CA 1
ATOM 672 C C . LEU A 1 86 ? 26.550 -0.173 -37.818 1.00 83.00 86 LEU A C 1
ATOM 674 O O . LEU A 1 86 ? 26.118 -0.268 -36.668 1.00 83.00 86 LEU A O 1
ATOM 678 N N . THR A 1 87 ? 27.020 0.970 -38.314 1.00 87.06 87 THR A N 1
ATOM 679 C CA . THR A 1 87 ? 27.008 2.227 -37.565 1.00 87.06 87 THR A CA 1
ATOM 680 C C . THR A 1 87 ? 25.576 2.710 -37.339 1.00 87.06 87 THR A C 1
ATOM 682 O O . THR A 1 87 ? 25.263 3.187 -36.249 1.00 87.06 87 THR A O 1
ATOM 685 N N . GLU A 1 88 ? 24.696 2.577 -38.332 1.00 87.94 88 GLU A N 1
ATOM 686 C CA . GLU A 1 88 ? 23.270 2.891 -38.198 1.00 87.94 88 GLU A CA 1
ATOM 687 C C . GLU A 1 88 ? 22.561 1.966 -37.204 1.00 87.94 88 GLU A C 1
ATOM 689 O O . GLU A 1 88 ? 21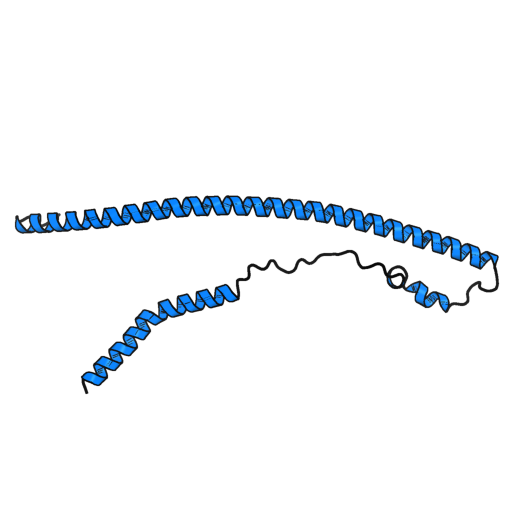.856 2.459 -36.324 1.00 87.94 88 GLU A O 1
ATOM 694 N N . GLU A 1 89 ? 22.800 0.654 -37.273 1.00 84.69 89 GLU A N 1
ATOM 695 C CA . GLU A 1 89 ? 22.212 -0.315 -36.338 1.00 84.69 89 GLU A CA 1
ATOM 696 C C . GLU A 1 89 ? 22.663 -0.047 -34.892 1.00 84.69 89 GLU A C 1
ATOM 698 O O . GLU A 1 89 ? 21.842 -0.032 -33.975 1.00 84.69 89 GLU A O 1
ATOM 703 N N . LEU A 1 90 ? 23.952 0.248 -34.670 1.00 85.00 90 LEU A N 1
ATOM 704 C CA . LEU A 1 90 ? 24.461 0.612 -33.342 1.00 85.00 90 LEU A CA 1
ATOM 705 C C . LEU A 1 90 ? 23.811 1.894 -32.803 1.00 85.00 90 LEU A C 1
ATOM 707 O O . LEU A 1 90 ? 23.414 1.930 -31.637 1.00 85.00 90 LEU A O 1
ATOM 711 N N . LYS A 1 91 ? 23.659 2.926 -33.643 1.00 90.25 91 LYS A N 1
ATOM 712 C CA . LYS A 1 91 ? 22.968 4.172 -33.265 1.00 90.25 91 LYS A CA 1
ATOM 713 C C . LYS A 1 91 ? 21.497 3.929 -32.937 1.00 90.25 91 LYS A C 1
ATOM 715 O O . LYS A 1 91 ? 20.976 4.514 -31.988 1.00 90.25 91 LYS A O 1
ATOM 720 N N . LEU A 1 92 ? 20.824 3.074 -33.706 1.00 89.62 92 LEU A N 1
ATOM 721 C CA . LEU A 1 92 ? 19.432 2.720 -33.457 1.00 89.62 92 LEU A CA 1
ATOM 722 C C . LEU A 1 92 ? 19.287 2.006 -32.109 1.00 89.62 92 LEU A C 1
ATOM 724 O O . LEU A 1 92 ? 18.406 2.352 -31.324 1.00 89.62 92 LEU A O 1
ATOM 728 N N . GLN A 1 93 ? 20.174 1.057 -31.807 1.00 83.62 93 GLN A N 1
ATOM 729 C CA . GLN A 1 93 ? 20.152 0.337 -30.535 1.00 83.62 93 GLN A CA 1
ATOM 730 C C . GLN A 1 93 ? 20.449 1.240 -29.336 1.00 83.62 93 GLN A C 1
ATOM 732 O O . GLN A 1 93 ? 19.807 1.082 -28.299 1.00 83.62 93 GLN A O 1
ATOM 737 N N . GLU A 1 94 ? 21.364 2.203 -29.468 1.00 88.00 94 GLU A N 1
ATOM 738 C CA . GLU A 1 94 ? 21.607 3.215 -28.434 1.00 88.00 94 GLU A CA 1
ATOM 739 C C . GLU A 1 94 ? 20.338 4.033 -28.148 1.00 88.00 94 GLU A C 1
ATOM 741 O O . GLU A 1 94 ? 19.932 4.159 -26.991 1.00 88.00 94 GLU A O 1
ATOM 746 N N . ALA A 1 95 ? 19.654 4.505 -29.196 1.00 89.62 95 ALA A N 1
ATOM 747 C CA . ALA A 1 95 ? 18.414 5.265 -29.057 1.00 89.62 95 ALA A CA 1
ATOM 748 C C . ALA A 1 95 ? 17.279 4.437 -28.424 1.00 89.62 95 ALA A C 1
ATOM 750 O O . ALA A 1 95 ? 16.565 4.934 -27.551 1.00 89.62 95 ALA A O 1
ATOM 751 N N . VAL A 1 96 ? 17.130 3.168 -28.821 1.00 90.19 96 VAL A N 1
ATOM 752 C CA . VAL A 1 96 ? 16.142 2.245 -28.233 1.00 90.19 96 VAL A CA 1
ATOM 753 C C . VAL A 1 96 ? 16.464 1.959 -26.767 1.00 90.19 96 VAL A C 1
ATOM 755 O O . VAL A 1 96 ? 15.566 1.972 -25.928 1.00 90.19 96 VAL A O 1
ATOM 758 N N . ALA A 1 97 ? 17.734 1.732 -26.426 1.00 86.69 97 ALA A N 1
ATOM 759 C CA . ALA A 1 97 ? 18.144 1.498 -25.045 1.00 86.69 97 ALA A CA 1
ATOM 760 C C . ALA A 1 97 ? 17.888 2.729 -24.160 1.00 86.69 97 ALA A C 1
ATOM 762 O O . ALA A 1 97 ? 17.428 2.584 -23.025 1.00 86.69 97 ALA A O 1
ATOM 763 N N . GLU A 1 98 ? 18.145 3.936 -24.673 1.00 90.00 98 GLU A N 1
ATOM 764 C CA . GLU A 1 98 ? 17.874 5.179 -23.953 1.00 90.00 98 GLU A CA 1
ATOM 765 C C . GLU A 1 98 ? 16.370 5.400 -23.736 1.00 90.00 98 GLU A C 1
ATOM 767 O O . GLU A 1 98 ? 15.945 5.720 -22.622 1.00 90.00 98 GLU A O 1
ATOM 772 N N . GLU A 1 99 ? 15.552 5.208 -24.773 1.00 90.50 99 GLU A N 1
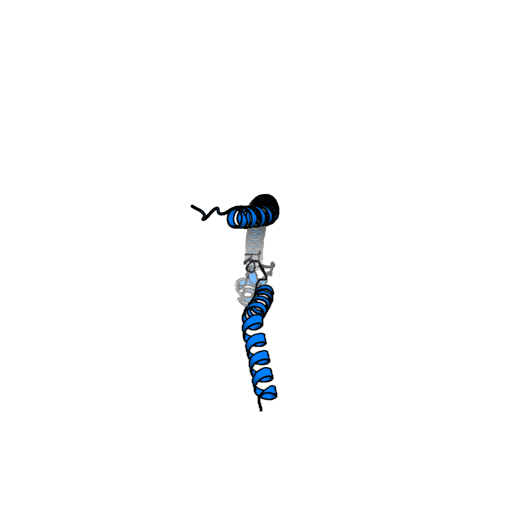ATOM 773 C CA . GLU A 1 99 ? 14.094 5.324 -24.685 1.00 90.50 99 GLU A CA 1
ATOM 774 C C . GLU A 1 99 ? 13.519 4.314 -23.689 1.00 90.50 99 GLU A C 1
ATOM 776 O O . GLU A 1 99 ? 12.794 4.707 -22.771 1.00 90.50 99 GLU A O 1
ATOM 781 N N . HIS A 1 100 ? 13.943 3.052 -23.776 1.00 88.81 100 HIS A N 1
ATOM 782 C CA . HIS A 1 100 ? 13.489 2.005 -22.872 1.00 88.81 100 HIS A CA 1
ATOM 783 C C . HIS A 1 100 ? 13.878 2.302 -21.416 1.00 88.81 100 HIS A C 1
ATOM 785 O O . HIS A 1 100 ? 13.064 2.152 -20.502 1.00 88.81 100 HIS A O 1
ATOM 791 N N . ALA A 1 101 ? 15.098 2.798 -21.180 1.00 89.06 101 ALA A N 1
ATOM 792 C CA . ALA A 1 101 ? 15.540 3.207 -19.849 1.00 89.06 101 ALA A CA 1
ATOM 793 C C . ALA A 1 101 ? 14.731 4.398 -19.306 1.00 89.06 101 ALA A C 1
ATOM 795 O O . ALA A 1 101 ? 14.375 4.420 -18.122 1.00 89.06 101 ALA A O 1
ATOM 796 N N . ARG A 1 102 ? 14.406 5.384 -20.153 1.00 93.00 102 ARG A N 1
ATOM 797 C CA . ARG A 1 102 ? 13.535 6.511 -19.782 1.00 93.00 102 ARG A CA 1
ATOM 798 C C . ARG A 1 102 ? 12.131 6.025 -19.434 1.00 93.00 102 ARG A C 1
ATOM 800 O O . ARG A 1 102 ? 11.624 6.394 -18.374 1.00 93.00 102 ARG A O 1
ATOM 807 N N . HIS A 1 103 ? 11.533 5.181 -20.273 1.00 92.25 103 HIS A N 1
ATOM 808 C CA . HIS A 1 103 ? 10.205 4.622 -20.041 1.00 92.25 103 HIS A CA 1
ATOM 809 C C . HIS A 1 103 ? 10.159 3.822 -18.732 1.00 92.25 103 HIS A C 1
ATOM 811 O O . HIS A 1 103 ? 9.332 4.104 -17.865 1.00 92.25 103 HIS A O 1
ATOM 817 N N . MET A 1 104 ? 11.126 2.923 -18.521 1.00 90.69 104 MET A N 1
ATOM 818 C CA . MET A 1 104 ? 11.260 2.144 -17.289 1.00 90.69 104 MET A CA 1
ATOM 819 C C . MET A 1 104 ? 11.361 3.039 -16.048 1.00 90.69 104 MET A C 1
ATOM 821 O O . MET A 1 104 ? 10.681 2.784 -15.055 1.00 90.69 104 MET A O 1
ATOM 825 N N . ASN A 1 105 ? 12.179 4.096 -16.086 1.00 93.50 105 ASN A N 1
ATOM 826 C CA . ASN A 1 105 ? 12.335 5.011 -14.953 1.00 93.50 105 ASN A CA 1
ATOM 827 C C . ASN A 1 105 ? 11.033 5.748 -14.609 1.00 93.50 105 ASN A C 1
ATOM 829 O O . ASN A 1 105 ? 10.725 5.921 -13.427 1.00 93.50 105 ASN A O 1
ATOM 833 N N . ILE A 1 106 ? 10.259 6.154 -15.620 1.00 94.56 106 ILE A N 1
ATOM 834 C CA . ILE A 1 106 ? 8.953 6.797 -15.425 1.00 94.56 106 ILE A CA 1
ATOM 835 C C . ILE A 1 106 ? 7.981 5.806 -14.780 1.00 94.56 106 ILE A C 1
ATOM 837 O O . ILE A 1 106 ? 7.464 6.078 -13.694 1.00 94.56 106 ILE A O 1
ATOM 841 N N . THR A 1 107 ? 7.793 4.630 -15.385 1.00 92.38 107 THR A N 1
ATOM 842 C CA . THR A 1 107 ? 6.873 3.601 -14.880 1.00 92.38 107 THR A CA 1
ATOM 843 C C . THR A 1 107 ? 7.252 3.144 -13.472 1.00 92.38 107 THR A C 1
ATOM 845 O O . THR A 1 107 ? 6.392 3.003 -12.601 1.00 92.38 107 THR A O 1
ATOM 848 N N . PHE A 1 108 ? 8.546 2.966 -13.202 1.00 93.31 108 PHE A N 1
ATOM 849 C CA . PHE A 1 108 ? 9.042 2.609 -11.876 1.00 93.31 108 PHE A CA 1
ATOM 850 C C . PHE A 1 108 ? 8.776 3.713 -10.845 1.00 93.31 108 PHE A C 1
ATOM 852 O O . PHE A 1 108 ? 8.337 3.431 -9.725 1.00 93.31 108 PHE A O 1
ATOM 859 N N . GLY A 1 109 ? 9.000 4.977 -11.214 1.00 95.88 109 GLY A N 1
ATOM 860 C CA . GLY A 1 109 ? 8.695 6.126 -10.366 1.00 95.88 109 GLY A CA 1
ATOM 861 C C . GLY A 1 109 ? 7.211 6.203 -10.002 1.00 95.88 109 GLY A C 1
ATOM 862 O O . GLY A 1 109 ? 6.865 6.406 -8.834 1.00 95.88 109 GLY A O 1
ATOM 863 N N . GLU A 1 110 ? 6.327 5.975 -10.973 1.00 96.69 110 GLU A N 1
ATOM 864 C CA . GLU A 1 110 ? 4.880 5.938 -10.758 1.00 96.69 110 GLU A CA 1
ATOM 865 C C . GLU A 1 110 ? 4.455 4.774 -9.863 1.00 96.69 110 GLU A C 1
ATOM 867 O O . GLU A 1 110 ? 3.720 4.987 -8.895 1.00 96.69 110 GLU A O 1
ATOM 872 N N . ALA A 1 111 ? 4.969 3.569 -10.119 1.00 95.19 111 ALA A N 1
ATOM 873 C CA . ALA A 1 111 ? 4.704 2.396 -9.292 1.00 95.19 111 ALA A CA 1
ATOM 874 C C . ALA A 1 111 ? 5.134 2.629 -7.835 1.00 95.19 111 ALA A C 1
ATOM 876 O O . ALA A 1 111 ? 4.370 2.361 -6.905 1.00 95.19 111 ALA A O 1
ATOM 877 N N . LYS A 1 112 ? 6.320 3.214 -7.618 1.00 96.69 112 LYS A N 1
ATOM 878 C CA . LYS A 1 112 ? 6.809 3.582 -6.283 1.00 96.69 112 LYS A CA 1
ATOM 879 C C . LYS A 1 112 ? 5.914 4.625 -5.614 1.00 96.69 112 LYS A C 1
ATOM 881 O O . LYS A 1 112 ? 5.620 4.502 -4.423 1.00 96.69 112 LYS A O 1
ATOM 886 N N . ARG A 1 113 ? 5.454 5.638 -6.357 1.00 97.81 113 ARG A N 1
ATOM 887 C CA . ARG A 1 113 ? 4.520 6.651 -5.843 1.00 97.81 113 ARG A CA 1
ATOM 888 C C . ARG A 1 113 ? 3.222 5.999 -5.375 1.00 97.81 113 ARG A C 1
ATOM 890 O O . ARG A 1 113 ? 2.809 6.242 -4.244 1.00 97.81 113 ARG A O 1
ATOM 897 N N . VAL A 1 114 ? 2.619 5.153 -6.205 1.00 97.25 114 VAL A N 1
ATOM 898 C CA . VAL A 1 114 ? 1.374 4.441 -5.883 1.00 97.25 114 VAL A CA 1
ATOM 899 C C . VAL A 1 114 ? 1.566 3.531 -4.667 1.00 97.25 114 VAL A C 1
ATOM 901 O O . VAL A 1 114 ? 0.781 3.604 -3.725 1.00 97.25 114 VAL A O 1
ATOM 904 N N . ALA A 1 115 ? 2.649 2.753 -4.618 1.00 96.44 115 ALA A N 1
ATOM 905 C CA . ALA A 1 115 ? 2.970 1.915 -3.462 1.00 96.44 115 ALA A CA 1
ATOM 906 C C . ALA A 1 115 ? 3.101 2.740 -2.168 1.00 96.44 115 ALA A C 1
ATOM 908 O O . ALA A 1 115 ? 2.543 2.375 -1.135 1.00 96.44 115 ALA A O 1
ATOM 909 N N . SER A 1 116 ? 3.770 3.897 -2.236 1.00 97.12 116 SER A N 1
ATOM 910 C CA . SER A 1 116 ? 3.923 4.798 -1.086 1.00 97.12 116 SER A CA 1
ATOM 911 C C . SER A 1 116 ? 2.593 5.396 -0.609 1.00 97.12 116 SER A C 1
ATOM 913 O O . SER A 1 116 ? 2.401 5.600 0.589 1.00 97.12 116 SER A O 1
ATOM 915 N N . GLN A 1 117 ? 1.657 5.658 -1.527 1.00 97.81 117 GLN A N 1
ATOM 916 C CA . GLN A 1 117 ? 0.317 6.134 -1.189 1.00 97.81 117 GLN A CA 1
ATOM 917 C C . GLN A 1 117 ? -0.478 5.042 -0.472 1.00 97.81 117 GLN A C 1
ATOM 919 O O . GLN A 1 117 ? -1.013 5.300 0.603 1.00 97.81 117 GLN A O 1
ATOM 924 N N . TYR A 1 118 ? -0.484 3.817 -1.005 1.00 98.00 118 TYR A N 1
ATOM 925 C CA . TYR A 1 118 ? -1.138 2.682 -0.350 1.00 98.00 118 TYR A CA 1
ATOM 926 C C . TYR A 1 118 ? -0.572 2.404 1.038 1.00 98.00 118 TYR A C 1
ATOM 928 O O . TYR A 1 118 ? -1.341 2.159 1.963 1.00 98.00 118 TYR A O 1
ATOM 936 N N . GLN A 1 119 ? 0.749 2.486 1.206 1.00 97.75 119 GLN A N 1
ATOM 937 C CA . GLN A 1 119 ? 1.371 2.303 2.513 1.00 97.75 119 GLN A CA 1
ATOM 938 C C . GLN A 1 119 ? 0.862 3.335 3.531 1.00 97.75 119 GLN A C 1
ATOM 940 O O . GLN A 1 119 ? 0.465 2.962 4.631 1.00 97.75 119 GLN A O 1
ATOM 945 N N . ARG A 1 120 ? 0.800 4.618 3.154 1.00 98.25 120 ARG A N 1
ATOM 946 C CA . ARG A 1 120 ? 0.285 5.677 4.040 1.00 98.25 120 ARG A CA 1
ATOM 947 C C . ARG A 1 120 ? -1.182 5.469 4.403 1.00 98.25 120 ARG A C 1
ATOM 949 O O . ARG A 1 120 ? -1.561 5.683 5.550 1.00 98.25 120 ARG A O 1
ATOM 956 N N . GLU A 1 121 ? -2.017 5.066 3.449 1.00 98.19 121 GLU A N 1
ATOM 957 C CA . GLU A 1 121 ? -3.429 4.776 3.732 1.00 98.19 121 GLU A CA 1
ATOM 958 C C . GLU A 1 121 ? -3.594 3.537 4.622 1.00 98.19 121 GLU A C 1
ATOM 960 O O . GLU A 1 121 ? -4.432 3.529 5.526 1.00 98.19 121 GLU A O 1
ATOM 965 N N . ALA A 1 122 ? -2.752 2.518 4.440 1.00 98.19 122 ALA A N 1
ATOM 966 C CA . ALA A 1 122 ? -2.725 1.357 5.321 1.00 98.19 122 ALA A CA 1
ATOM 967 C C . ALA A 1 122 ? -2.335 1.749 6.756 1.00 98.19 122 ALA A C 1
ATOM 969 O O . ALA A 1 122 ? -3.004 1.336 7.701 1.00 98.19 122 ALA A O 1
ATOM 970 N N . GLU A 1 123 ? -1.318 2.596 6.928 1.00 98.31 123 GLU A N 1
ATOM 971 C CA . GLU A 1 123 ? -0.900 3.111 8.239 1.00 98.31 123 GLU A CA 1
ATOM 972 C C . GLU A 1 123 ? -2.022 3.905 8.931 1.00 98.31 123 GLU A C 1
ATOM 974 O O . GLU A 1 123 ? -2.275 3.706 10.121 1.00 98.31 123 GLU A O 1
ATOM 979 N N . LYS A 1 124 ? -2.768 4.739 8.191 1.00 98.50 124 LYS A N 1
ATOM 980 C CA . LYS A 1 124 ? -3.952 5.439 8.725 1.00 98.50 124 LYS A CA 1
ATOM 981 C C . LYS A 1 124 ? -5.037 4.467 9.191 1.00 98.50 124 LYS A C 1
ATOM 983 O O . LYS A 1 124 ? -5.605 4.654 10.265 1.00 98.50 124 LYS A O 1
ATOM 988 N N . CYS A 1 125 ? -5.325 3.435 8.397 1.00 98.44 125 CYS A N 1
ATOM 989 C CA . CYS A 1 125 ? -6.308 2.408 8.741 1.00 98.44 125 CYS A CA 1
ATOM 990 C C . CYS A 1 125 ? -5.900 1.638 10.006 1.00 98.44 125 CYS A C 1
ATOM 992 O O . CYS A 1 125 ? -6.729 1.421 10.892 1.00 98.44 125 CYS A O 1
ATOM 994 N N . ILE A 1 126 ? -4.617 1.284 10.127 1.00 98.25 126 ILE A N 1
ATOM 995 C CA . ILE A 1 126 ? -4.065 0.623 11.315 1.00 98.25 126 ILE A CA 1
ATOM 996 C C . ILE A 1 126 ? -4.256 1.507 12.551 1.00 98.25 126 ILE A C 1
ATOM 998 O O . ILE A 1 126 ? -4.826 1.043 13.536 1.00 98.25 126 ILE A O 1
ATOM 1002 N N . ALA A 1 127 ? -3.870 2.784 12.484 1.00 98.62 127 ALA A N 1
ATOM 1003 C CA . ALA A 1 127 ? -4.004 3.710 13.610 1.00 98.62 127 ALA A CA 1
ATOM 1004 C C . ALA A 1 127 ? -5.471 3.922 14.037 1.00 98.62 127 ALA A C 1
ATOM 1006 O O . ALA A 1 127 ? -5.789 3.956 15.231 1.00 98.62 127 ALA A O 1
ATOM 1007 N N . ALA A 1 128 ? -6.386 4.032 13.068 1.00 98.38 128 ALA A N 1
ATOM 1008 C CA . ALA A 1 128 ? -7.817 4.128 13.342 1.00 98.38 128 ALA A CA 1
ATOM 1009 C C . ALA A 1 128 ? -8.349 2.849 14.008 1.00 98.38 128 ALA A C 1
ATOM 1011 O O . ALA A 1 128 ? -9.064 2.924 15.006 1.00 98.38 128 ALA A O 1
ATOM 1012 N N . THR A 1 129 ? -7.947 1.681 13.498 1.00 98.56 129 THR A N 1
ATOM 1013 C CA . THR A 1 129 ? -8.341 0.377 14.047 1.00 98.56 129 THR A CA 1
ATOM 1014 C C . THR A 1 129 ? -7.850 0.215 15.482 1.00 98.56 129 THR A C 1
ATOM 1016 O O . THR A 1 129 ? -8.636 -0.141 16.352 1.00 98.56 129 THR A O 1
ATOM 1019 N N . GLU A 1 130 ? -6.588 0.542 15.761 1.00 98.50 130 GLU A N 1
ATOM 1020 C CA . GLU A 1 130 ? -6.023 0.485 17.113 1.00 98.50 130 GLU A CA 1
ATOM 1021 C C . GLU A 1 130 ? -6.786 1.395 18.087 1.00 98.50 130 GLU A C 1
ATOM 1023 O O . GLU A 1 130 ? -7.105 0.995 19.207 1.00 98.50 130 GLU A O 1
ATOM 1028 N N . THR A 1 131 ? -7.162 2.597 17.640 1.00 98.50 131 THR A N 1
ATOM 1029 C CA . THR A 1 131 ? -7.950 3.536 18.451 1.00 98.50 131 THR A CA 1
ATOM 1030 C C . THR A 1 131 ? -9.347 2.987 18.753 1.00 98.50 131 THR A C 1
ATOM 1032 O O . THR A 1 131 ? -9.800 3.039 19.900 1.00 98.50 131 THR A O 1
ATOM 1035 N N . CYS A 1 132 ? -10.034 2.447 17.742 1.00 98.62 132 CYS A N 1
ATOM 1036 C CA . CYS A 1 132 ? -11.360 1.851 17.898 1.00 98.62 132 CYS A CA 1
ATOM 1037 C C . CYS A 1 132 ? -11.332 0.627 18.818 1.00 98.62 132 CYS A C 1
ATOM 1039 O O . CYS A 1 132 ? -12.165 0.523 19.719 1.00 98.62 132 CYS A O 1
ATOM 1041 N N . GLU A 1 133 ? -10.360 -0.265 18.638 1.00 98.69 133 GLU A N 1
ATOM 1042 C CA . GLU A 1 133 ? -10.199 -1.452 19.476 1.00 98.69 133 GLU A CA 1
ATOM 1043 C C . GLU A 1 133 ? -9.861 -1.074 20.921 1.00 98.69 133 GLU A C 1
ATOM 1045 O O . GLU A 1 133 ? -10.503 -1.562 21.851 1.00 98.69 133 GLU A O 1
ATOM 1050 N N . GLY A 1 134 ? -8.963 -0.108 21.131 1.00 98.56 134 GLY A N 1
ATOM 1051 C CA . GLY A 1 134 ? -8.666 0.401 22.469 1.00 98.56 134 GLY A CA 1
ATOM 1052 C C . GLY A 1 134 ? -9.883 1.035 23.160 1.00 98.56 134 GLY A C 1
ATOM 1053 O O . GLY A 1 134 ? -10.038 0.924 24.379 1.00 98.56 134 GLY A O 1
ATOM 1054 N N . ALA A 1 135 ? -10.776 1.690 22.411 1.00 98.62 135 ALA A N 1
ATOM 1055 C CA . ALA A 1 135 ? -12.037 2.204 22.948 1.00 98.62 135 ALA A CA 1
ATOM 1056 C C . ALA A 1 135 ? -13.031 1.075 23.273 1.00 98.62 135 ALA A C 1
ATOM 1058 O O . ALA A 1 135 ? -13.659 1.112 24.336 1.00 98.62 135 ALA A O 1
ATOM 1059 N N . ARG A 1 136 ? -13.137 0.057 22.407 1.00 98.62 136 ARG A N 1
ATOM 1060 C CA . ARG A 1 136 ? -13.968 -1.136 22.630 1.00 98.62 136 ARG A CA 1
ATOM 1061 C C . ARG A 1 136 ? -13.550 -1.865 23.905 1.00 98.62 136 ARG A C 1
ATOM 1063 O O . ARG A 1 136 ? -14.397 -2.115 24.757 1.00 98.62 136 ARG A O 1
ATOM 1070 N N . GLU A 1 137 ? -12.259 -2.134 24.083 1.00 98.75 137 GLU A N 1
ATOM 1071 C CA . GLU A 1 137 ? -11.729 -2.816 25.272 1.00 98.75 137 GLU A CA 1
ATOM 1072 C C . GLU A 1 137 ? -12.037 -2.048 26.567 1.00 98.75 137 GLU A C 1
ATOM 1074 O O . GLU A 1 137 ? -12.446 -2.636 27.573 1.00 98.75 137 GLU A O 1
ATOM 1079 N N . LYS A 1 138 ? -11.910 -0.713 26.548 1.00 98.75 138 LYS A N 1
ATOM 1080 C CA . LYS A 1 138 ? -12.277 0.139 27.692 1.00 98.75 138 LYS A CA 1
ATOM 1081 C C . LYS A 1 138 ? -13.775 0.080 27.988 1.00 98.75 138 LYS A C 1
ATOM 1083 O O . LYS A 1 138 ? -14.155 -0.028 29.155 1.00 98.75 138 LYS A O 1
ATOM 1088 N N . ALA A 1 139 ? -14.616 0.145 26.956 1.00 98.69 139 ALA A N 1
ATOM 1089 C CA . ALA A 1 139 ? -16.064 0.051 27.105 1.00 98.69 139 ALA A CA 1
ATOM 1090 C C . ALA A 1 139 ? -16.481 -1.315 27.670 1.00 98.69 139 ALA A C 1
ATOM 1092 O O . ALA A 1 139 ? -17.264 -1.370 28.614 1.00 98.69 139 ALA A O 1
ATOM 1093 N N . GLU A 1 140 ? -15.900 -2.410 27.175 1.00 98.75 140 GLU A N 1
ATOM 1094 C CA . GLU A 1 140 ? -16.129 -3.760 27.701 1.00 98.75 140 GLU A CA 1
ATOM 1095 C C . GLU A 1 140 ? -15.722 -3.875 29.174 1.00 98.75 140 GLU A C 1
ATOM 1097 O O . GLU A 1 140 ? -16.483 -4.400 29.991 1.00 98.75 140 GLU A O 1
ATOM 1102 N N . ALA A 1 141 ? -14.567 -3.322 29.554 1.00 98.69 141 ALA A N 1
ATOM 1103 C CA . ALA A 1 141 ? -14.114 -3.325 30.942 1.00 98.69 141 ALA A CA 1
ATOM 1104 C C . ALA A 1 141 ? -15.060 -2.550 31.879 1.00 98.69 141 ALA A C 1
ATOM 1106 O O . ALA A 1 141 ? -15.301 -2.988 33.008 1.00 98.69 141 ALA A O 1
ATOM 1107 N N . LEU A 1 142 ? -15.603 -1.413 31.430 1.00 98.69 142 LEU A N 1
ATOM 1108 C CA . LEU A 1 142 ? -16.597 -0.645 32.185 1.00 98.69 142 LEU A CA 1
ATOM 1109 C C . LEU A 1 142 ? -17.932 -1.388 32.271 1.00 98.69 142 LEU A C 1
ATOM 1111 O O . LEU A 1 142 ? -18.470 -1.532 33.366 1.00 98.69 142 LEU A O 1
ATOM 1115 N N . LEU A 1 143 ? -18.416 -1.949 31.161 1.00 98.50 143 LEU A N 1
ATOM 1116 C CA . LEU A 1 143 ? -19.652 -2.733 31.129 1.00 98.50 143 LEU A CA 1
ATOM 1117 C C . LEU A 1 143 ? -19.600 -3.942 32.066 1.00 98.50 143 LEU A C 1
ATOM 1119 O O . LEU A 1 143 ? -20.590 -4.253 32.724 1.00 98.50 143 LEU A O 1
ATOM 1123 N N . ILE A 1 144 ? -18.451 -4.612 32.178 1.00 98.56 144 ILE A N 1
ATOM 1124 C CA . ILE A 1 144 ? -18.271 -5.716 33.130 1.00 98.56 144 ILE A CA 1
ATOM 1125 C C . ILE A 1 144 ? -18.410 -5.229 34.579 1.00 98.56 144 ILE A C 1
ATOM 1127 O O . ILE A 1 144 ? -18.990 -5.936 35.405 1.00 98.56 144 ILE A O 1
ATOM 1131 N N . LYS A 1 145 ? -17.878 -4.047 34.913 1.00 98.38 145 LYS A N 1
ATOM 1132 C CA . LYS A 1 145 ? -17.992 -3.472 36.264 1.00 98.38 145 LYS A CA 1
ATOM 1133 C C . LYS A 1 145 ? -19.430 -3.075 36.574 1.00 98.38 145 LYS A C 1
ATOM 1135 O O . LYS A 1 145 ? -19.940 -3.480 37.615 1.00 98.38 145 LYS A O 1
ATOM 1140 N N . GLU A 1 146 ? -20.079 -2.371 35.650 1.00 98.44 146 GLU A N 1
ATOM 1141 C CA . GLU A 1 146 ? -21.484 -1.978 35.778 1.00 98.44 146 GLU A CA 1
ATOM 1142 C C . GLU A 1 146 ? -22.375 -3.204 35.952 1.00 98.44 146 GLU A C 1
ATOM 1144 O O . GLU A 1 146 ? -23.104 -3.287 36.932 1.00 98.44 146 GLU A O 1
ATOM 1149 N N . ARG A 1 147 ? -22.220 -4.236 35.110 1.00 98.38 147 ARG A N 1
ATOM 1150 C CA . ARG A 1 147 ? -22.999 -5.476 35.227 1.00 98.38 147 ARG A CA 1
ATOM 1151 C C . ARG A 1 147 ? -22.875 -6.111 36.613 1.00 98.38 147 ARG A C 1
ATOM 1153 O O . ARG A 1 147 ? -23.886 -6.532 37.160 1.00 98.38 147 ARG A O 1
ATOM 1160 N N . LYS A 1 148 ? -21.672 -6.163 37.200 1.00 98.19 148 LYS A N 1
ATOM 1161 C CA . LYS A 1 148 ? -21.465 -6.706 38.559 1.00 98.19 148 LYS A CA 1
ATOM 1162 C C . LYS A 1 148 ? -22.193 -5.889 39.629 1.00 98.19 148 LYS A C 1
ATOM 1164 O O . LYS A 1 148 ? -22.764 -6.456 40.566 1.00 98.19 148 LYS A O 1
ATOM 1169 N N . LEU A 1 149 ? -22.171 -4.563 39.503 1.00 98.19 149 LEU A N 1
ATOM 1170 C CA . LEU A 1 149 ? -22.916 -3.682 40.397 1.00 98.19 149 LEU A CA 1
ATOM 1171 C C . LEU A 1 149 ? -24.416 -3.909 40.220 1.00 98.19 149 LEU A C 1
ATOM 1173 O O . LEU A 1 149 ? -25.088 -4.207 41.204 1.00 98.19 149 LEU A O 1
ATOM 1177 N N . THR A 1 150 ? -24.921 -3.873 38.986 1.00 97.38 150 THR A N 1
ATOM 1178 C CA . THR A 1 150 ? -26.333 -4.113 38.666 1.00 97.38 150 THR A CA 1
ATOM 1179 C C . THR A 1 150 ? -26.816 -5.447 39.224 1.00 97.38 150 THR A C 1
ATOM 1181 O O . THR A 1 150 ? -27.827 -5.463 39.912 1.00 97.38 150 THR A O 1
ATOM 1184 N N . THR A 1 151 ? -26.065 -6.542 39.053 1.00 97.12 151 THR A N 1
ATOM 1185 C CA . THR A 1 151 ? -26.441 -7.849 39.626 1.00 97.12 151 THR A CA 1
ATOM 1186 C C . THR A 1 151 ? -26.518 -7.826 41.153 1.00 97.12 151 THR A C 1
ATOM 1188 O O . THR A 1 151 ? -27.359 -8.496 41.745 1.00 97.12 151 THR A O 1
ATOM 1191 N N . THR A 1 152 ? -25.662 -7.038 41.811 1.00 97.44 152 THR A N 1
ATOM 1192 C CA . THR A 1 152 ? -25.688 -6.895 43.276 1.00 97.44 152 THR A CA 1
ATOM 1193 C C . THR A 1 152 ? -26.919 -6.109 43.729 1.00 97.44 152 THR A C 1
ATOM 1195 O O . THR A 1 152 ? -27.561 -6.474 44.712 1.00 97.44 152 THR A O 1
ATOM 1198 N N . TRP A 1 153 ? -27.260 -5.035 43.014 1.00 96.94 153 TRP A N 1
ATOM 1199 C CA . TRP A 1 153 ? -28.469 -4.249 43.265 1.00 96.94 153 TRP A CA 1
ATOM 1200 C C . TRP A 1 153 ? -29.739 -5.062 43.023 1.00 96.94 153 TRP A C 1
ATOM 1202 O O . TRP A 1 153 ? -30.643 -5.031 43.852 1.00 96.94 153 TRP A O 1
ATOM 1212 N N . GLU A 1 154 ? -29.774 -5.833 41.939 1.00 96.44 154 GLU A N 1
ATOM 1213 C CA . GLU A 1 154 ? -30.889 -6.711 41.596 1.00 96.44 154 GLU A CA 1
ATOM 1214 C C . GLU A 1 154 ? -31.135 -7.755 42.691 1.00 96.44 154 GLU A C 1
ATOM 1216 O O . GLU A 1 154 ? -32.265 -7.920 43.146 1.00 96.44 154 GLU A O 1
ATOM 1221 N N . HIS A 1 155 ? -30.075 -8.409 43.181 1.00 96.31 155 HIS A N 1
ATOM 1222 C CA . HIS A 1 155 ? -30.180 -9.371 44.279 1.00 96.31 155 HIS A CA 1
ATOM 1223 C C . HIS A 1 155 ? -30.814 -8.748 45.528 1.00 96.31 155 HIS A C 1
ATOM 1225 O O . HIS A 1 155 ? -31.754 -9.303 46.091 1.00 96.31 155 HIS A O 1
ATOM 1231 N N . ARG A 1 156 ? -30.339 -7.566 45.937 1.00 96.94 156 ARG A N 1
ATOM 1232 C CA . ARG A 1 156 ? -30.885 -6.849 47.102 1.00 96.94 156 ARG A CA 1
ATOM 1233 C C . ARG A 1 156 ? -32.338 -6.433 46.898 1.00 96.94 156 ARG A C 1
ATOM 1235 O O . ARG A 1 156 ? -33.126 -6.498 47.832 1.00 96.94 156 ARG A O 1
ATOM 1242 N N . ALA A 1 157 ? -32.704 -6.005 45.692 1.00 96.94 157 ALA A N 1
ATOM 1243 C CA . ALA A 1 157 ? -34.087 -5.667 45.380 1.00 96.94 157 ALA A CA 1
ATOM 1244 C C . ALA A 1 157 ? -34.999 -6.897 45.523 1.00 96.94 157 ALA A C 1
ATOM 1246 O O . ALA A 1 157 ? -36.062 -6.799 46.136 1.00 96.94 157 ALA A O 1
ATOM 1247 N N . ARG A 1 158 ? -34.554 -8.067 45.043 1.00 95.44 158 ARG A N 1
ATOM 1248 C CA . ARG A 1 158 ? -35.285 -9.336 45.200 1.00 95.44 158 ARG A CA 1
ATOM 1249 C C . ARG A 1 158 ? -35.449 -9.741 46.666 1.00 95.44 158 ARG A C 1
ATOM 1251 O O . ARG A 1 158 ? -36.537 -10.154 47.052 1.00 95.44 158 ARG A O 1
ATOM 1258 N N . GLU A 1 159 ? -34.423 -9.561 47.501 1.00 96.25 159 GLU A N 1
ATOM 1259 C CA . GLU A 1 159 ? -34.524 -9.787 48.958 1.00 96.25 159 GLU A CA 1
ATOM 1260 C C . GLU A 1 159 ? -35.578 -8.889 49.629 1.00 96.25 159 GLU A C 1
ATOM 1262 O O . GLU A 1 159 ? -36.178 -9.278 50.628 1.00 96.25 159 GLU A O 1
ATOM 1267 N N . MET A 1 160 ? -35.840 -7.712 49.058 1.00 96.69 160 MET A N 1
ATOM 1268 C CA . MET A 1 160 ? -36.846 -6.755 49.531 1.00 96.69 160 MET A CA 1
ATOM 1269 C C . MET A 1 160 ? -38.229 -6.956 48.884 1.00 96.69 160 MET A C 1
ATOM 1271 O O . MET A 1 160 ? -39.110 -6.114 49.053 1.00 96.69 160 MET A O 1
ATOM 1275 N N . GLY A 1 161 ? -38.434 -8.058 48.156 1.00 95.88 161 GLY A N 1
ATOM 1276 C CA . GLY A 1 161 ? -39.724 -8.418 47.562 1.00 95.88 161 GLY A CA 1
ATOM 1277 C C . GLY A 1 161 ? -39.997 -7.813 46.183 1.00 95.88 161 GLY A C 1
ATOM 1278 O O . GLY A 1 161 ? -41.141 -7.818 45.741 1.00 95.88 161 GLY A O 1
ATOM 1279 N N . TRP A 1 162 ? -38.984 -7.285 45.490 1.00 95.06 162 TRP A N 1
ATOM 1280 C CA . TRP A 1 162 ? -39.135 -6.882 44.090 1.00 95.06 162 TRP A CA 1
ATOM 1281 C C . TRP A 1 162 ? -39.092 -8.110 43.168 1.00 95.06 162 TRP A C 1
ATOM 1283 O O . TRP A 1 162 ? -38.104 -8.846 43.150 1.00 95.06 162 TRP A O 1
ATOM 1293 N N . GLU A 1 163 ? -40.153 -8.336 42.390 1.00 91.50 163 GLU A N 1
ATOM 1294 C CA . GLU A 1 163 ? -40.285 -9.532 41.540 1.00 91.50 163 GLU A CA 1
ATOM 1295 C C . GLU A 1 163 ? -39.643 -9.383 40.147 1.00 91.50 163 GLU A C 1
ATOM 1297 O O . GLU A 1 163 ? -39.392 -10.386 39.475 1.00 91.50 163 GLU A O 1
ATOM 1302 N N . GLY A 1 164 ? -39.268 -8.164 39.756 1.00 85.19 164 GLY A N 1
ATOM 1303 C CA . GLY A 1 164 ? -38.809 -7.846 38.404 1.00 85.19 164 GLY A CA 1
ATOM 1304 C C . GLY A 1 164 ? -39.837 -7.025 37.629 1.00 85.19 164 GLY A C 1
ATOM 1305 O O . GLY A 1 164 ? -40.866 -6.631 38.178 1.00 85.19 164 GLY A O 1
ATOM 1306 N N . GLU A 1 165 ? -39.530 -6.765 36.361 1.00 69.62 165 GLU A N 1
ATOM 1307 C CA . GLU A 1 165 ? -40.477 -6.292 35.341 1.00 69.62 165 GLU A CA 1
ATOM 1308 C C . GLU A 1 165 ? -40.769 -7.437 34.363 1.00 69.62 165 GLU A C 1
ATOM 1310 O O . GLU A 1 165 ? -39.823 -8.219 34.088 1.00 69.62 165 GLU A O 1
#

pLDDT: mean 79.69, std 16.36, range [46.88, 98.75]

Radius of gyration: 39.76 Å; chains: 1; bounding box: 80×57×107 Å

Secondary structure (DSSP, 8-state):
-HHHHHHHHHHHHHHHHHHHHHHHHHHHHHHHHH---PPPP----PPPP--HHHH-TTHHHHTT--SSTT-HHHHHHHHHHHHHHHHHHHHHHHHHHHHHHHHHHHHHHHHHHHHHHHHHHHHHHHHHHHHHHHHHHHHHHHHHHHHHHHHHHHHHHHHTT----

Sequence (165 aa):
MFKVVFSDIALVSALGVCGPALYWRFKRTLRFADSKFSCPPCICDCPQPLSLVKIAPWLANLSDTDCGRNDPDLKQEMEKQFIDLLTEELKLQEAVAEEHARHMNITFGEAKRVASQYQREAEKCIAATETCEGAREKAEALLIKERKLTTTWEHRAREMGWEGE

Organism: Gossypium darwinii (NCBI:txid34276)